Protein AF-A0A3B9ZWJ5-F1 (afdb_monomer_lite)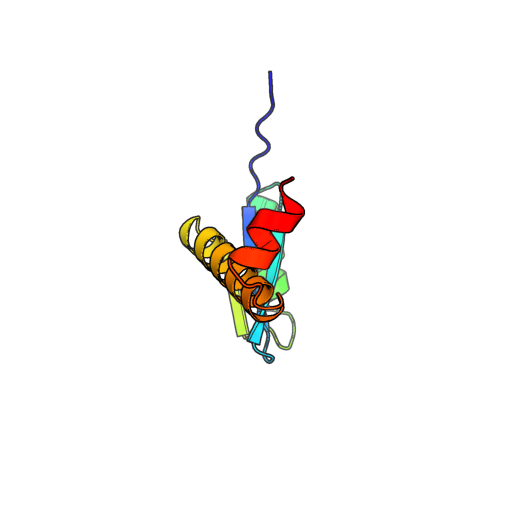

Sequence (82 aa):
MEIHKEFFNLVAKLDAMETIVINVENKSKAKHILNAVKLLNGVTNASIASDEDLENISILKACQAARETPRVSKEEVLNALK

pLDDT: mean 78.75, std 10.06, range [37.91, 89.25]

Radius of gyration: 18.42 Å; chains: 1; bounding box: 40×38×45 Å

Secondary structure (DSSP, 8-state):
------PEEEEEEETTS-EEEEEES-HHHHHHHHHHHHTSTTEEEEEEPPHHHHHHHHHHHHHHHHHHS----HHHHHHHT-

Structure (mmCIF, N/CA/C/O ba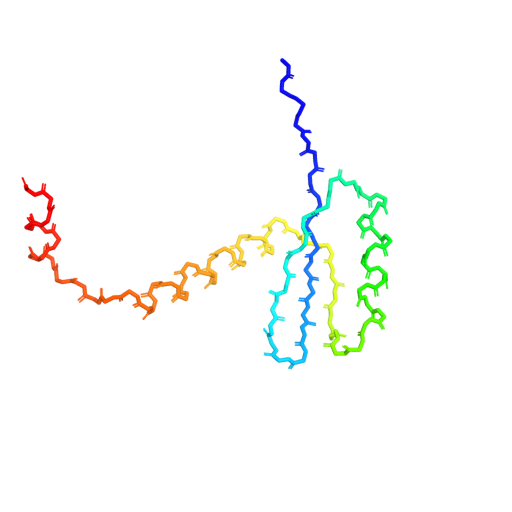ckbone):
data_AF-A0A3B9ZWJ5-F1
#
_entry.id   AF-A0A3B9ZWJ5-F1
#
loop_
_atom_site.group_PDB
_atom_site.id
_atom_site.type_symbol
_atom_site.label_atom_id
_atom_site.label_alt_id
_atom_site.label_comp_id
_atom_site.label_asym_id
_atom_site.label_entity_id
_atom_site.label_seq_id
_atom_site.pdbx_PDB_ins_code
_atom_site.Cartn_x
_atom_site.Cartn_y
_atom_site.Cartn_z
_atom_site.occupancy
_atom_site.B_iso_or_equiv
_atom_site.auth_seq_id
_atom_site.auth_comp_id
_atom_site.auth_asym_id
_atom_site.auth_atom_id
_atom_site.pdbx_PDB_model_num
ATOM 1 N N . MET A 1 1 ? 7.954 29.811 8.013 1.00 37.91 1 MET A N 1
ATOM 2 C CA . MET A 1 1 ? 7.684 28.742 8.993 1.00 37.91 1 MET A CA 1
ATOM 3 C C . MET A 1 1 ? 6.856 27.701 8.261 1.00 37.91 1 MET A C 1
ATOM 5 O O . MET A 1 1 ? 5.652 27.880 8.129 1.00 37.91 1 MET A O 1
ATOM 9 N N . GLU A 1 2 ? 7.510 26.725 7.632 1.00 44.81 2 GLU A N 1
ATOM 10 C CA . GLU A 1 2 ? 6.801 25.642 6.945 1.00 44.81 2 GLU A CA 1
ATOM 11 C C . GLU A 1 2 ? 6.132 24.779 8.010 1.00 44.81 2 GLU A C 1
ATOM 13 O O . GLU A 1 2 ? 6.789 24.171 8.853 1.00 44.81 2 GLU A O 1
ATOM 18 N N . ILE A 1 3 ? 4.802 24.798 8.029 1.00 47.41 3 ILE A N 1
ATOM 19 C CA . ILE A 1 3 ? 4.026 23.873 8.843 1.00 47.41 3 ILE A CA 1
ATOM 20 C C . ILE A 1 3 ? 4.179 22.524 8.145 1.00 47.41 3 ILE A C 1
ATOM 22 O O . ILE A 1 3 ? 3.489 22.260 7.160 1.00 47.41 3 ILE A O 1
ATOM 26 N N . HIS A 1 4 ? 5.112 21.695 8.614 1.00 47.94 4 HIS A N 1
ATOM 27 C CA . HIS A 1 4 ? 5.156 20.287 8.241 1.00 47.94 4 HIS A CA 1
ATOM 28 C C . HIS A 1 4 ? 3.820 19.665 8.657 1.00 47.94 4 HIS A C 1
ATOM 30 O O . HIS A 1 4 ? 3.589 19.367 9.827 1.00 47.94 4 HIS A O 1
ATOM 36 N N . LYS A 1 5 ? 2.893 19.548 7.703 1.00 55.72 5 LYS A N 1
ATOM 37 C CA . LYS A 1 5 ? 1.656 18.797 7.892 1.00 55.72 5 LYS A CA 1
ATOM 38 C C . LYS A 1 5 ? 2.038 17.328 8.032 1.00 55.72 5 LYS A C 1
ATOM 40 O O . LYS A 1 5 ? 2.588 16.741 7.105 1.00 55.72 5 LYS A O 1
ATOM 45 N N . GLU A 1 6 ? 1.777 16.758 9.199 1.00 60.41 6 GLU A N 1
ATOM 46 C CA . GLU A 1 6 ? 2.007 15.343 9.473 1.00 60.41 6 GLU A CA 1
ATOM 47 C C . GLU A 1 6 ? 0.886 14.527 8.805 1.00 60.41 6 GLU A C 1
ATOM 49 O O . GLU A 1 6 ? -0.289 14.661 9.151 1.00 60.41 6 GLU A O 1
ATOM 54 N N . PHE A 1 7 ? 1.232 13.720 7.801 1.00 66.12 7 PHE A N 1
ATOM 55 C CA . PHE A 1 7 ? 0.288 12.842 7.107 1.00 66.12 7 PHE A CA 1
ATOM 56 C C . PHE A 1 7 ? 0.435 11.406 7.615 1.00 66.12 7 PHE A C 1
ATOM 58 O O . PHE A 1 7 ? 1.539 10.884 7.731 1.00 66.12 7 PHE A O 1
ATOM 65 N N . PHE A 1 8 ? -0.692 10.747 7.870 1.00 71.31 8 PHE A N 1
ATOM 66 C CA . PHE A 1 8 ? -0.782 9.328 8.190 1.00 71.31 8 PHE A CA 1
ATOM 67 C C . PHE A 1 8 ? -1.251 8.577 6.956 1.00 71.31 8 PHE A C 1
ATOM 69 O O . PHE A 1 8 ? -2.320 8.869 6.421 1.00 71.31 8 PHE A O 1
ATOM 76 N N . ASN A 1 9 ? -0.475 7.594 6.522 1.00 76.19 9 ASN A N 1
ATOM 77 C CA . ASN A 1 9 ? -0.817 6.789 5.361 1.00 76.19 9 ASN A CA 1
ATOM 78 C C . ASN A 1 9 ? -1.530 5.522 5.826 1.00 76.19 9 ASN A C 1
ATOM 80 O O . ASN A 1 9 ? -1.028 4.797 6.679 1.00 76.19 9 ASN A O 1
ATOM 84 N N . LEU A 1 10 ? -2.720 5.267 5.299 1.00 77.56 10 LEU A N 1
ATOM 85 C CA . LEU A 1 10 ? -3.463 4.037 5.531 1.00 77.56 10 LEU A CA 1
ATOM 8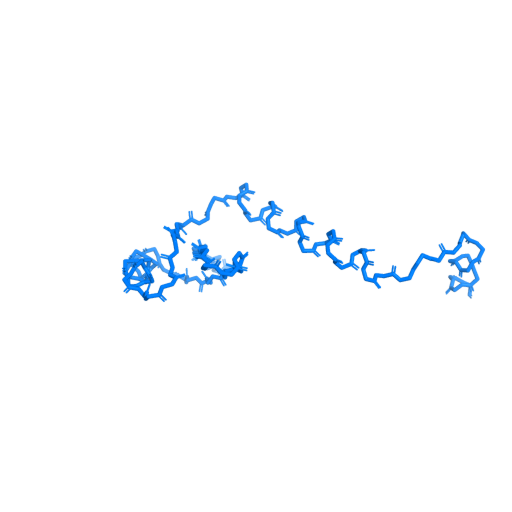6 C C . LEU A 1 10 ? -3.292 3.112 4.335 1.00 77.56 10 LEU A C 1
ATOM 88 O O . LEU A 1 10 ? -3.449 3.559 3.204 1.00 77.56 10 LEU A O 1
ATOM 92 N N . VAL A 1 11 ? -3.048 1.832 4.584 1.00 78.38 11 VAL A N 1
ATOM 93 C CA . VAL A 1 11 ? -2.990 0.797 3.554 1.00 78.38 11 VAL A CA 1
ATOM 94 C C . VAL A 1 11 ? -4.174 -0.139 3.735 1.00 78.38 11 VAL A C 1
ATOM 96 O O . VAL A 1 11 ? -4.406 -0.632 4.837 1.00 78.38 11 VAL A O 1
ATOM 99 N N . ALA A 1 12 ? -4.908 -0.398 2.655 1.00 79.56 12 ALA A N 1
ATOM 100 C CA . ALA A 1 12 ? -5.973 -1.393 2.603 1.00 79.56 12 ALA A CA 1
ATOM 101 C C . ALA A 1 12 ? -5.704 -2.389 1.471 1.00 79.56 12 ALA A C 1
ATOM 103 O O . ALA A 1 12 ? -5.442 -1.982 0.340 1.00 79.56 12 ALA A O 1
ATOM 104 N N . LYS A 1 13 ? -5.768 -3.685 1.782 1.00 78.50 13 LYS A N 1
ATOM 105 C CA . LYS A 1 13 ? -5.671 -4.792 0.828 1.00 78.50 13 LYS A CA 1
ATOM 106 C C . LYS A 1 13 ? -7.067 -5.327 0.528 1.00 78.50 13 LYS A C 1
ATOM 108 O O . LYS A 1 13 ? -7.823 -5.631 1.453 1.00 78.50 13 LYS A O 1
ATOM 113 N N . LEU A 1 14 ? -7.380 -5.447 -0.756 1.00 78.56 14 LEU A N 1
ATOM 114 C CA . LEU A 1 14 ? -8.646 -5.973 -1.262 1.00 78.56 14 LEU A CA 1
ATOM 115 C C . LEU A 1 14 ? -8.505 -7.433 -1.724 1.00 78.56 14 LEU A C 1
ATOM 117 O O . LEU A 1 14 ? -7.395 -7.893 -1.998 1.00 78.56 14 LEU A O 1
ATOM 121 N N . ASP A 1 15 ? -9.626 -8.151 -1.851 1.00 69.31 15 ASP A N 1
ATOM 122 C CA . ASP A 1 15 ? -9.681 -9.554 -2.314 1.00 69.31 15 ASP A CA 1
ATOM 123 C C . ASP A 1 15 ? -9.008 -9.787 -3.684 1.00 69.31 15 ASP A C 1
ATOM 125 O O . ASP A 1 15 ? -8.492 -10.869 -3.951 1.00 69.31 15 ASP A O 1
ATOM 129 N N . ALA A 1 16 ? -8.931 -8.759 -4.535 1.00 64.56 16 ALA A N 1
ATOM 130 C CA . ALA A 1 16 ? -8.269 -8.808 -5.842 1.00 64.56 16 ALA A CA 1
ATOM 131 C C . ALA A 1 16 ? -6.733 -8.596 -5.796 1.00 64.56 16 ALA A C 1
ATOM 133 O O . ALA A 1 16 ? -6.121 -8.344 -6.829 1.00 64.56 16 ALA A O 1
ATOM 134 N N . MET A 1 17 ? -6.098 -8.653 -4.615 1.00 64.50 17 MET A N 1
ATOM 135 C CA . MET A 1 17 ? -4.697 -8.243 -4.367 1.00 64.50 17 MET A CA 1
ATOM 136 C C . MET A 1 17 ? -4.380 -6.767 -4.670 1.00 64.50 17 MET A C 1
ATOM 138 O O . MET A 1 17 ? -3.221 -6.349 -4.627 1.00 64.50 17 MET A O 1
ATOM 142 N N . GLU A 1 18 ? -5.397 -5.944 -4.905 1.00 70.69 18 GLU A N 1
ATOM 143 C CA . GLU A 1 18 ? -5.231 -4.503 -5.044 1.00 70.69 18 GLU A CA 1
ATOM 144 C C . GLU A 1 18 ? -4.927 -3.861 -3.686 1.00 70.69 18 GLU A C 1
ATOM 146 O O . GLU A 1 18 ? -5.505 -4.215 -2.653 1.00 70.69 18 GLU A O 1
ATOM 151 N N . THR A 1 19 ? -3.989 -2.914 -3.690 1.00 75.25 19 THR A N 1
ATOM 152 C CA . THR A 1 19 ? -3.575 -2.171 -2.497 1.00 75.25 19 THR A CA 1
ATOM 153 C C . THR A 1 19 ? -3.893 -0.695 -2.681 1.00 75.25 19 THR A C 1
ATOM 155 O O . THR A 1 19 ? -3.392 -0.058 -3.608 1.00 75.25 19 THR A O 1
ATOM 158 N N . ILE A 1 20 ? -4.699 -0.140 -1.776 1.00 78.44 20 ILE A N 1
ATOM 159 C CA . ILE A 1 20 ? -5.059 1.280 -1.761 1.00 78.44 20 ILE A CA 1
ATOM 160 C C . ILE A 1 20 ? -4.280 1.978 -0.649 1.00 78.44 20 ILE A C 1
ATOM 162 O O . ILE A 1 20 ? -4.246 1.495 0.484 1.00 78.44 20 ILE A O 1
ATOM 166 N N . VAL A 1 21 ? -3.688 3.131 -0.976 1.00 79.44 21 VAL A N 1
ATOM 167 C CA . VAL A 1 21 ? -3.038 4.029 -0.012 1.00 79.44 21 VAL A CA 1
ATOM 168 C C . VAL A 1 21 ? -3.887 5.286 0.154 1.00 79.44 21 VAL A C 1
ATOM 170 O O . VAL A 1 21 ? -4.189 5.959 -0.830 1.00 79.44 21 VAL A O 1
ATOM 173 N N . ILE A 1 22 ? -4.277 5.599 1.391 1.00 81.50 22 ILE A N 1
ATOM 174 C CA . ILE A 1 22 ? -5.085 6.775 1.737 1.00 81.50 22 ILE A CA 1
ATOM 175 C C . ILE A 1 22 ? -4.264 7.687 2.647 1.00 81.50 22 ILE A C 1
ATOM 177 O O . ILE A 1 22 ? -3.933 7.307 3.769 1.00 81.50 22 ILE A O 1
ATOM 181 N N . ASN A 1 23 ? -3.983 8.907 2.192 1.00 80.88 23 ASN A N 1
ATOM 182 C CA . ASN A 1 23 ? -3.239 9.896 2.975 1.00 80.88 23 ASN A CA 1
ATOM 183 C C . ASN A 1 23 ? -4.205 10.696 3.855 1.00 80.88 23 ASN A C 1
ATOM 185 O O . ASN A 1 23 ? -5.159 11.297 3.360 1.00 80.88 23 ASN A O 1
ATOM 189 N N . VAL A 1 24 ? -3.958 10.731 5.163 1.00 81.94 24 VAL A N 1
ATOM 190 C CA . VAL A 1 24 ? -4.835 11.373 6.149 1.00 81.94 24 VAL A CA 1
ATOM 191 C C . VAL A 1 24 ? -4.039 12.349 7.015 1.00 81.94 24 VAL A C 1
ATOM 193 O O . VAL A 1 24 ? -3.181 11.945 7.785 1.00 81.94 24 VAL A O 1
ATOM 196 N N . GLU A 1 25 ? -4.372 13.638 6.975 1.00 77.44 25 GLU A N 1
ATOM 197 C CA . GLU A 1 25 ? -3.669 14.721 7.702 1.00 77.44 25 GLU A CA 1
ATOM 198 C C . GLU A 1 25 ? -3.777 14.677 9.243 1.00 77.44 25 GLU A C 1
ATOM 200 O O . GLU A 1 25 ? -3.251 15.544 9.934 1.00 77.44 25 GLU A O 1
ATOM 205 N N . ASN A 1 26 ? -4.537 13.746 9.826 1.00 79.25 26 ASN A N 1
ATOM 206 C CA . ASN A 1 26 ? -4.802 13.750 11.266 1.00 79.25 26 ASN A CA 1
ATOM 207 C C . ASN A 1 26 ? -4.894 12.333 11.832 1.00 79.25 26 ASN A C 1
ATOM 209 O O . ASN A 1 26 ? -5.744 11.544 11.418 1.00 79.25 26 ASN A O 1
ATOM 213 N N . LYS A 1 27 ? -4.085 12.053 12.858 1.00 74.81 27 LYS A N 1
ATOM 214 C CA . LYS A 1 27 ? -3.989 10.748 13.530 1.00 74.81 27 LYS A CA 1
ATOM 215 C C . LYS A 1 27 ? -5.321 10.223 14.070 1.00 74.81 27 LYS A C 1
ATOM 217 O O . LYS A 1 27 ? -5.604 9.030 13.974 1.00 74.81 27 LYS A O 1
ATOM 222 N N . SER A 1 28 ? -6.139 11.100 14.652 1.00 79.75 28 SER A N 1
ATOM 223 C CA . SER A 1 28 ? -7.450 10.728 15.199 1.00 79.75 28 SER A CA 1
ATOM 224 C C . SER A 1 28 ? -8.413 10.339 14.075 1.00 79.75 28 SER A C 1
ATOM 226 O O . SER A 1 28 ? -9.040 9.279 14.121 1.00 79.75 28 SER A O 1
ATOM 228 N N . LYS A 1 29 ? -8.431 11.130 12.991 1.00 82.12 29 LYS A N 1
ATOM 229 C CA . LYS A 1 29 ? -9.202 10.805 11.781 1.00 82.12 29 LYS A CA 1
ATOM 230 C C . LYS A 1 29 ? -8.714 9.509 11.131 1.00 82.12 29 LYS A C 1
ATOM 232 O O . LYS A 1 29 ? -9.541 8.698 10.733 1.00 82.12 29 LYS A O 1
ATOM 237 N N . ALA A 1 30 ? -7.403 9.275 11.084 1.00 82.06 30 ALA A N 1
ATOM 238 C CA . ALA A 1 30 ? -6.817 8.071 10.499 1.00 82.06 30 ALA A CA 1
ATOM 239 C C . ALA A 1 30 ? -7.300 6.793 11.201 1.00 82.06 30 ALA A C 1
ATOM 241 O O . ALA A 1 30 ? -7.647 5.826 10.531 1.00 82.06 30 ALA A O 1
ATOM 242 N N . LYS A 1 31 ? -7.414 6.798 12.538 1.00 84.50 31 LYS A N 1
ATOM 243 C CA . LYS A 1 31 ? -7.979 5.663 13.292 1.00 84.50 31 LYS A CA 1
ATOM 244 C C . LYS A 1 31 ? -9.454 5.413 12.970 1.00 84.50 31 LYS A C 1
ATOM 246 O O . LYS A 1 31 ? -9.852 4.263 12.807 1.00 84.50 31 LYS A O 1
ATOM 251 N N . HIS A 1 32 ? -10.261 6.470 12.876 1.00 86.75 32 HIS A N 1
ATOM 252 C CA . HIS A 1 32 ? -11.679 6.338 12.523 1.00 86.75 32 HIS A CA 1
ATOM 253 C C . HIS A 1 32 ? -11.854 5.797 11.102 1.00 86.75 32 HIS A C 1
ATOM 255 O O . HIS A 1 32 ? -12.641 4.877 10.890 1.00 86.75 32 HIS A O 1
ATOM 261 N N . ILE A 1 33 ? -11.079 6.323 10.152 1.00 86.31 33 ILE A N 1
ATOM 262 C CA . ILE A 1 33 ? -11.078 5.855 8.765 1.00 86.31 33 ILE A CA 1
ATOM 263 C C . ILE A 1 33 ? -10.610 4.399 8.703 1.00 86.31 33 ILE A C 1
ATOM 265 O O . ILE A 1 33 ? -11.272 3.597 8.060 1.00 86.31 33 ILE A O 1
ATOM 269 N N . LEU A 1 34 ? -9.548 4.020 9.424 1.00 88.19 34 LEU A N 1
ATOM 270 C CA . LEU A 1 34 ? -9.086 2.630 9.480 1.00 88.19 34 LEU A CA 1
ATOM 271 C C . LEU A 1 34 ? -10.197 1.675 9.923 1.00 88.19 34 LEU A C 1
ATOM 273 O O . LEU A 1 34 ? -10.417 0.646 9.290 1.00 88.19 34 LEU A O 1
ATOM 277 N N . ASN A 1 35 ? -10.897 2.016 11.006 1.00 87.31 35 ASN A N 1
ATOM 278 C CA . ASN A 1 35 ? -11.979 1.185 11.521 1.00 87.31 35 ASN A CA 1
ATOM 279 C C . ASN A 1 35 ? -13.133 1.077 10.520 1.00 87.31 35 ASN A C 1
ATOM 281 O O . ASN A 1 35 ? -13.670 -0.009 10.347 1.00 87.31 35 ASN A O 1
ATOM 285 N N . ALA A 1 36 ? -13.480 2.169 9.835 1.00 88.19 36 ALA A N 1
ATOM 286 C CA . ALA A 1 36 ? -14.504 2.148 8.794 1.00 88.19 36 ALA A CA 1
ATOM 287 C C . ALA A 1 36 ? -14.085 1.289 7.590 1.00 88.19 36 ALA A C 1
ATOM 289 O O . ALA A 1 36 ? -14.872 0.479 7.114 1.00 88.19 36 ALA A O 1
ATOM 290 N N . VAL A 1 37 ? -12.834 1.413 7.134 1.00 87.38 37 VAL A N 1
ATOM 291 C CA . VAL A 1 37 ? -12.290 0.645 6.003 1.00 87.38 37 VAL A CA 1
ATOM 292 C C . VAL A 1 37 ? -12.287 -0.853 6.301 1.00 87.38 37 VAL A C 1
ATOM 294 O O . VAL A 1 37 ? -12.668 -1.635 5.440 1.00 87.38 37 VAL A O 1
ATOM 297 N N . LYS A 1 38 ? -11.945 -1.267 7.527 1.00 87.31 38 LYS A N 1
ATOM 298 C CA . LYS A 1 38 ? -12.007 -2.682 7.941 1.00 87.31 38 LYS A CA 1
ATOM 299 C C . LYS A 1 38 ? -13.411 -3.292 7.879 1.00 87.31 38 LYS A C 1
ATOM 301 O O . LYS A 1 38 ? -13.525 -4.510 7.842 1.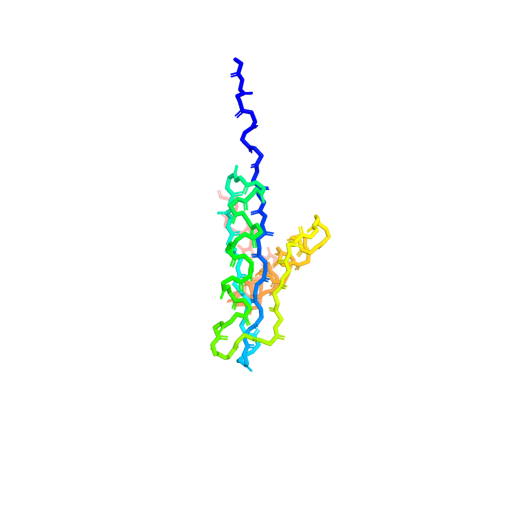00 87.31 38 LYS A O 1
ATOM 306 N N . LEU A 1 39 ? -14.463 -2.472 7.920 1.00 89.25 39 LEU A N 1
ATOM 307 C CA . LEU A 1 39 ? -15.855 -2.927 7.847 1.00 89.25 39 LEU A CA 1
ATOM 308 C C . LEU A 1 39 ? -16.370 -3.030 6.405 1.00 89.25 39 LEU A C 1
ATOM 310 O O . LEU A 1 39 ? -17.472 -3.535 6.191 1.00 89.25 39 LEU A O 1
ATOM 314 N N . LEU A 1 40 ? -15.615 -2.535 5.420 1.00 87.00 40 LEU A N 1
ATOM 315 C CA . LEU A 1 40 ? -16.004 -2.623 4.018 1.00 87.00 40 LEU A CA 1
ATOM 316 C C . LEU A 1 40 ? -15.873 -4.064 3.523 1.00 87.00 40 LEU A C 1
ATOM 318 O O . LEU A 1 40 ? -14.872 -4.739 3.763 1.00 87.00 40 LEU A O 1
ATOM 322 N N . ASN A 1 41 ? -16.891 -4.522 2.796 1.00 83.56 41 ASN A N 1
ATOM 323 C CA . ASN A 1 41 ? -16.885 -5.853 2.206 1.00 83.56 41 ASN A CA 1
ATOM 324 C C . ASN A 1 41 ? -15.779 -5.956 1.140 1.00 83.56 41 ASN A C 1
ATOM 326 O O . ASN A 1 41 ? -15.645 -5.061 0.306 1.00 83.56 41 ASN A O 1
ATOM 330 N N . GLY A 1 42 ? -14.994 -7.033 1.181 1.00 81.62 42 GLY A N 1
ATOM 331 C CA . GLY A 1 42 ? -13.855 -7.255 0.283 1.00 81.62 42 GLY A CA 1
ATOM 332 C C . GLY A 1 42 ? -12.515 -6.673 0.752 1.00 81.62 42 GLY A C 1
ATOM 333 O O . GLY A 1 42 ? -11.521 -6.821 0.043 1.00 81.62 42 GLY A O 1
ATOM 334 N N . VAL A 1 43 ? -12.449 -6.032 1.929 1.00 84.50 43 VAL A N 1
ATOM 335 C CA . VAL A 1 43 ? -11.175 -5.660 2.573 1.00 84.50 43 VAL A CA 1
ATOM 336 C C . VAL A 1 43 ? -10.676 -6.829 3.417 1.00 84.50 43 VAL A C 1
ATOM 338 O O . VAL A 1 43 ? -11.277 -7.180 4.430 1.00 84.50 43 VAL A O 1
ATOM 341 N N . THR A 1 44 ? -9.539 -7.407 3.034 1.00 84.94 44 THR A N 1
ATOM 342 C CA . THR A 1 44 ? -8.919 -8.527 3.763 1.00 84.94 44 THR A CA 1
ATOM 343 C C . THR A 1 44 ? -7.999 -8.053 4.878 1.00 84.94 44 THR A C 1
ATOM 345 O O . THR A 1 44 ? -7.858 -8.715 5.905 1.00 84.94 44 THR A O 1
ATOM 348 N N . ASN A 1 45 ? -7.363 -6.895 4.693 1.00 84.50 45 ASN A N 1
ATOM 349 C CA . ASN A 1 45 ? -6.488 -6.299 5.691 1.00 84.50 45 ASN A CA 1
ATOM 350 C C . ASN A 1 45 ? -6.449 -4.778 5.541 1.00 84.50 45 ASN A C 1
ATOM 352 O O . ASN A 1 45 ? -6.405 -4.263 4.427 1.00 84.50 45 ASN A O 1
ATOM 356 N N . ALA A 1 46 ? -6.395 -4.060 6.661 1.00 86.38 46 ALA A N 1
ATOM 357 C CA . ALA A 1 46 ? -6.108 -2.634 6.665 1.00 86.38 46 ALA A CA 1
ATOM 358 C C . ALA A 1 46 ? -5.273 -2.239 7.890 1.00 86.38 46 ALA A C 1
ATOM 360 O O . ALA A 1 46 ? -5.560 -2.659 9.019 1.00 86.38 46 ALA A O 1
ATOM 361 N N . SER A 1 47 ? -4.263 -1.400 7.674 1.00 86.94 47 SER A N 1
ATOM 362 C CA . SER A 1 47 ? -3.335 -0.916 8.701 1.00 86.94 47 SER A CA 1
ATOM 363 C C . SER A 1 47 ? -2.858 0.504 8.399 1.00 86.94 47 SER A C 1
ATOM 365 O O . SER A 1 47 ? -2.980 0.998 7.280 1.00 86.94 47 SER A O 1
ATOM 367 N N . ILE A 1 48 ? -2.320 1.183 9.413 1.00 85.75 48 ILE A N 1
ATOM 368 C CA . ILE A 1 48 ? -1.529 2.399 9.192 1.00 85.75 48 ILE A CA 1
ATOM 369 C C . ILE A 1 48 ? -0.160 1.944 8.679 1.00 85.75 48 ILE A C 1
ATOM 371 O O . ILE A 1 48 ? 0.436 1.053 9.283 1.00 85.75 48 ILE A O 1
ATOM 375 N N . ALA A 1 49 ? 0.288 2.521 7.568 1.00 82.81 49 ALA A N 1
ATOM 376 C CA . ALA A 1 49 ? 1.568 2.220 6.945 1.00 82.81 49 ALA A CA 1
ATOM 377 C C . ALA A 1 49 ? 2.716 2.653 7.859 1.00 82.81 49 ALA A C 1
ATOM 379 O O . ALA A 1 49 ? 2.698 3.764 8.395 1.00 82.81 49 ALA A O 1
ATOM 380 N N . SER A 1 50 ? 3.716 1.792 7.997 1.00 84.81 50 SER A N 1
ATOM 381 C CA . SER A 1 50 ? 5.049 2.192 8.438 1.00 84.81 50 SER A CA 1
ATOM 382 C C . SER A 1 50 ? 5.832 2.843 7.291 1.00 84.81 50 SER A C 1
ATOM 384 O O . SER A 1 50 ? 5.435 2.757 6.127 1.00 84.81 50 SER A O 1
ATOM 386 N N . ASP A 1 51 ? 6.963 3.474 7.605 1.00 81.31 51 ASP A N 1
ATOM 387 C CA . ASP A 1 51 ? 7.863 4.024 6.583 1.00 81.31 51 ASP A CA 1
ATOM 388 C C . ASP A 1 51 ? 8.384 2.923 5.642 1.00 81.31 51 ASP A C 1
ATOM 390 O O . ASP A 1 51 ? 8.433 3.113 4.427 1.00 81.31 51 ASP A O 1
ATOM 394 N N . GLU A 1 52 ? 8.664 1.735 6.187 1.00 82.56 52 GLU A N 1
ATOM 395 C CA . GLU A 1 52 ? 9.069 0.551 5.421 1.00 82.56 52 GLU A CA 1
ATOM 396 C C . GLU A 1 52 ? 7.963 0.090 4.456 1.00 82.56 52 GLU A C 1
ATOM 398 O O . GLU A 1 52 ? 8.233 -0.235 3.299 1.00 82.56 52 GLU A O 1
ATOM 403 N N . ASP A 1 53 ? 6.694 0.113 4.883 1.00 80.62 53 ASP A N 1
ATOM 404 C CA . ASP A 1 53 ? 5.568 -0.211 3.998 1.00 80.62 53 ASP A CA 1
ATOM 405 C C . ASP A 1 53 ? 5.494 0.756 2.807 1.00 80.62 53 ASP A C 1
ATOM 407 O O . ASP A 1 53 ? 5.233 0.338 1.677 1.00 80.62 53 ASP A O 1
ATOM 411 N N . LEU A 1 54 ? 5.729 2.051 3.041 1.00 80.31 54 LEU A N 1
ATOM 412 C CA . LEU A 1 54 ? 5.682 3.079 1.997 1.00 80.31 54 LEU A CA 1
ATOM 413 C C . LEU A 1 54 ? 6.831 2.945 1.001 1.00 80.31 54 LEU A C 1
ATOM 415 O O . LEU A 1 54 ? 6.619 3.110 -0.206 1.00 80.31 54 LEU A O 1
ATOM 419 N N . GLU A 1 55 ? 8.028 2.626 1.488 1.00 82.00 55 GLU A N 1
ATOM 420 C CA . GLU A 1 55 ? 9.185 2.341 0.645 1.00 82.00 55 GLU A CA 1
ATOM 421 C C . GLU A 1 55 ? 8.921 1.109 -0.226 1.00 82.00 55 GLU A C 1
ATOM 423 O O . GLU A 1 55 ? 9.031 1.181 -1.453 1.00 82.00 55 GLU A O 1
ATOM 428 N N . ASN A 1 56 ? 8.440 0.020 0.376 1.00 81.31 56 ASN A N 1
ATOM 429 C CA . ASN A 1 56 ? 8.085 -1.204 -0.339 1.00 81.31 56 ASN A CA 1
ATOM 430 C C . ASN A 1 56 ? 7.014 -0.962 -1.412 1.00 81.31 56 ASN A C 1
ATOM 432 O O . ASN A 1 56 ? 7.152 -1.426 -2.546 1.00 81.31 56 ASN A O 1
ATOM 436 N N . ILE A 1 57 ? 5.965 -0.195 -1.100 1.00 81.38 57 ILE A N 1
ATOM 437 C CA . ILE A 1 57 ? 4.933 0.181 -2.078 1.00 81.38 57 ILE A CA 1
ATOM 438 C C . ILE A 1 57 ? 5.541 0.998 -3.226 1.00 81.38 57 ILE A C 1
ATOM 440 O O . ILE A 1 57 ? 5.198 0.777 -4.390 1.00 81.38 57 ILE A O 1
ATOM 444 N N . SER A 1 58 ? 6.445 1.928 -2.922 1.00 80.38 58 SER A N 1
ATOM 445 C CA . SER A 1 58 ? 7.105 2.764 -3.929 1.00 80.38 58 SER A CA 1
ATOM 446 C C . SER A 1 58 ? 7.998 1.936 -4.855 1.00 80.38 58 SER A C 1
ATOM 448 O O . SER A 1 58 ? 7.927 2.097 -6.075 1.00 80.38 58 SER A O 1
ATOM 450 N N . ILE A 1 59 ? 8.765 0.994 -4.300 1.00 84.00 59 ILE A N 1
ATOM 451 C CA . ILE A 1 59 ? 9.591 0.050 -5.064 1.00 84.00 59 ILE A CA 1
ATOM 452 C C . ILE A 1 59 ? 8.715 -0.805 -5.977 1.00 84.00 59 ILE A C 1
ATOM 454 O O . ILE A 1 59 ? 8.998 -0.918 -7.167 1.00 84.00 59 ILE A O 1
ATOM 458 N N . LEU A 1 60 ? 7.622 -1.370 -5.459 1.00 83.50 60 LEU A N 1
ATOM 459 C CA . LEU A 1 60 ? 6.721 -2.207 -6.253 1.00 83.50 60 LEU A CA 1
ATOM 460 C C . LEU A 1 60 ? 6.118 -1.437 -7.434 1.00 83.50 60 LEU A C 1
ATOM 462 O O . LEU A 1 60 ? 6.098 -1.958 -8.551 1.00 83.50 60 LEU A O 1
ATOM 466 N N . LYS A 1 61 ? 5.702 -0.182 -7.220 1.00 82.44 61 LYS A N 1
ATOM 467 C CA . LYS A 1 61 ? 5.223 0.698 -8.298 1.00 82.44 61 LYS A CA 1
ATOM 468 C C . LYS A 1 61 ? 6.310 0.980 -9.334 1.00 82.44 61 LYS A C 1
ATOM 470 O O . LYS A 1 61 ? 6.045 0.894 -10.531 1.00 82.44 61 LYS A O 1
ATOM 475 N N . ALA A 1 62 ? 7.530 1.277 -8.890 1.00 83.25 62 ALA A N 1
ATOM 476 C CA . ALA A 1 62 ? 8.657 1.516 -9.786 1.00 83.25 62 ALA A CA 1
ATOM 477 C C . ALA A 1 62 ? 9.003 0.265 -10.610 1.00 83.25 62 ALA A C 1
ATOM 479 O O . ALA A 1 62 ? 9.226 0.360 -11.815 1.00 83.25 62 ALA A O 1
ATOM 480 N N . CYS A 1 63 ? 8.986 -0.918 -9.993 1.00 83.62 63 CYS A N 1
ATOM 481 C CA . CYS A 1 63 ? 9.194 -2.186 -10.684 1.00 83.62 63 CYS A CA 1
ATOM 482 C C . CYS A 1 63 ? 8.095 -2.480 -11.707 1.00 83.62 63 CYS A C 1
ATOM 484 O O . CYS A 1 63 ? 8.398 -2.994 -12.781 1.00 83.62 63 CYS A O 1
ATOM 486 N N . GLN A 1 64 ? 6.835 -2.174 -11.392 1.00 82.62 64 GLN A N 1
ATOM 487 C CA . GLN A 1 64 ? 5.737 -2.328 -12.341 1.00 82.62 64 GLN A CA 1
ATOM 488 C C . GLN A 1 64 ? 5.928 -1.409 -13.550 1.00 82.62 64 GLN A C 1
ATOM 490 O O . GLN A 1 64 ? 5.936 -1.896 -14.677 1.00 82.62 64 GLN A O 1
ATOM 495 N N . ALA A 1 65 ? 6.191 -0.121 -13.316 1.00 83.88 65 ALA A N 1
ATOM 496 C CA . ALA A 1 65 ? 6.467 0.831 -14.388 1.00 83.88 65 ALA A CA 1
ATOM 497 C C . ALA A 1 65 ? 7.654 0.374 -15.251 1.00 83.88 65 ALA A C 1
ATOM 499 O O . ALA A 1 65 ? 7.552 0.341 -16.471 1.00 83.88 65 ALA A O 1
ATOM 500 N N . ALA A 1 66 ? 8.747 -0.083 -14.631 1.00 82.88 66 ALA A N 1
ATOM 501 C CA . ALA A 1 66 ? 9.923 -0.581 -15.343 1.00 82.88 66 ALA A CA 1
ATOM 502 C C . ALA A 1 66 ? 9.650 -1.817 -16.220 1.00 82.88 66 ALA A C 1
ATOM 504 O O . ALA A 1 66 ? 10.362 -2.027 -17.199 1.00 82.88 66 ALA A O 1
ATOM 505 N N . ARG A 1 67 ? 8.649 -2.645 -15.885 1.00 81.19 67 ARG A N 1
ATOM 506 C CA . ARG A 1 67 ? 8.228 -3.785 -16.723 1.00 81.19 67 ARG A CA 1
ATOM 507 C C . ARG A 1 67 ? 7.441 -3.345 -17.953 1.00 81.19 67 ARG A C 1
ATOM 509 O O . ARG A 1 67 ? 7.466 -4.046 -18.959 1.00 81.19 67 ARG A O 1
ATOM 516 N N . GLU A 1 68 ? 6.740 -2.222 -17.857 1.00 83.62 68 GLU A N 1
ATOM 517 C CA . GLU A 1 68 ? 5.964 -1.633 -18.950 1.00 83.62 68 GLU A CA 1
ATOM 518 C C . GLU A 1 68 ? 6.846 -0.767 -19.866 1.00 83.62 68 GLU A C 1
ATOM 520 O O . GLU A 1 68 ? 6.514 -0.563 -21.034 1.00 83.62 68 GLU A O 1
ATOM 525 N N . THR A 1 69 ? 7.999 -0.298 -19.373 1.00 78.25 69 THR A N 1
ATOM 526 C CA . THR A 1 69 ? 8.950 0.479 -20.170 1.00 78.25 69 THR A CA 1
ATOM 527 C C . THR A 1 69 ? 9.631 -0.392 -21.235 1.00 78.25 69 THR A C 1
ATOM 529 O O . THR A 1 69 ? 10.237 -1.417 -20.901 1.00 78.25 69 THR A O 1
ATOM 532 N N . PRO A 1 70 ? 9.622 0.021 -22.518 1.00 80.25 70 PRO A N 1
ATOM 533 C CA . PRO A 1 70 ? 10.383 -0.650 -23.562 1.00 80.25 70 PRO A CA 1
ATOM 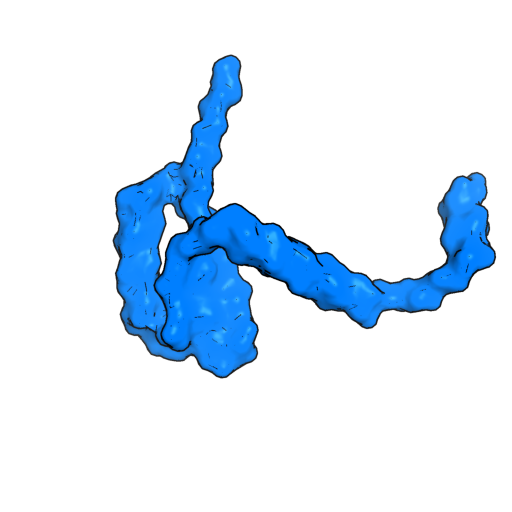534 C C . PRO A 1 70 ? 11.866 -0.719 -23.197 1.00 80.25 70 PRO A C 1
ATOM 536 O O . PRO A 1 70 ? 12.472 0.276 -22.790 1.00 80.25 70 PRO A O 1
ATOM 539 N N . ARG A 1 71 ? 12.469 -1.897 -23.366 1.00 80.62 71 ARG A N 1
ATOM 540 C CA . ARG A 1 71 ? 13.919 -2.045 -23.233 1.00 80.62 71 ARG A CA 1
ATOM 541 C C . ARG A 1 71 ? 14.588 -1.289 -24.375 1.00 80.62 71 ARG A C 1
ATOM 543 O O . ARG A 1 71 ? 14.540 -1.739 -25.513 1.00 80.62 71 ARG A O 1
ATOM 550 N N . VAL A 1 72 ? 15.211 -0.166 -24.046 1.00 83.81 72 VAL A N 1
ATOM 551 C CA . VAL A 1 72 ? 16.040 0.608 -24.973 1.00 83.81 72 VAL A CA 1
ATOM 552 C C . VAL A 1 72 ? 17.493 0.155 -24.876 1.00 83.81 72 VAL A C 1
ATOM 554 O O . VAL A 1 72 ? 18.010 -0.128 -23.791 1.00 83.81 72 VAL A O 1
ATOM 557 N N . SER A 1 73 ? 18.147 0.044 -26.025 1.00 83.06 73 SER A N 1
ATOM 558 C CA . SER A 1 73 ? 19.573 -0.252 -26.137 1.00 83.06 73 SER A CA 1
ATOM 559 C C . SER A 1 73 ? 20.426 0.929 -25.665 1.00 83.06 73 SER A C 1
ATOM 561 O O . SER A 1 73 ? 19.980 2.078 -25.607 1.00 83.06 73 SER A O 1
ATOM 563 N N . LYS A 1 74 ? 21.693 0.656 -25.333 1.00 84.44 74 LYS A N 1
ATOM 564 C CA . LYS A 1 74 ? 22.646 1.696 -24.920 1.00 84.44 74 LYS A CA 1
ATOM 565 C C . LYS A 1 74 ? 22.821 2.750 -26.018 1.00 84.44 74 LYS A C 1
ATOM 567 O O . LYS A 1 74 ? 22.951 3.934 -25.716 1.00 84.44 74 LYS A O 1
ATOM 572 N N . GLU A 1 75 ?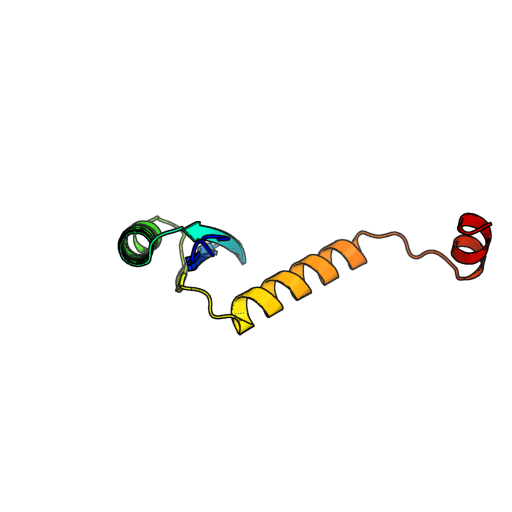 22.816 2.318 -27.276 1.00 87.62 75 GLU A N 1
ATOM 573 C CA . GLU A 1 75 ? 22.938 3.179 -28.448 1.00 87.62 75 GLU A CA 1
ATOM 574 C C . GLU A 1 75 ? 21.746 4.140 -28.584 1.00 87.62 75 GLU A C 1
ATOM 576 O O . GLU A 1 75 ? 21.947 5.323 -28.850 1.00 87.62 75 GLU A O 1
ATOM 581 N N . GLU A 1 76 ? 20.518 3.675 -28.343 1.00 81.31 76 GLU A N 1
ATOM 582 C CA . GLU A 1 76 ? 19.311 4.516 -28.383 1.00 81.31 76 GLU A CA 1
ATOM 583 C C . GLU A 1 76 ? 19.319 5.590 -27.290 1.00 81.31 76 GLU A C 1
ATOM 585 O O . GLU A 1 76 ? 19.002 6.748 -27.561 1.00 81.31 76 GLU A O 1
ATOM 590 N N . VAL A 1 77 ? 19.762 5.241 -26.078 1.00 81.75 77 VAL A N 1
ATOM 591 C CA . VAL A 1 77 ? 19.903 6.207 -24.975 1.00 81.75 77 VAL A CA 1
ATOM 592 C C . VAL A 1 77 ? 20.958 7.266 -25.305 1.00 81.75 77 VAL A C 1
ATOM 594 O O . VAL A 1 77 ? 20.724 8.456 -25.111 1.00 81.75 77 VAL A O 1
ATOM 597 N N . LEU A 1 78 ? 22.112 6.853 -25.840 1.00 85.38 78 LEU A N 1
ATOM 598 C CA . LEU A 1 78 ? 23.190 7.771 -26.229 1.00 85.38 78 LEU A CA 1
ATOM 599 C C . LEU A 1 78 ? 22.789 8.712 -27.370 1.00 85.38 78 LEU A C 1
ATOM 601 O O . LEU A 1 78 ? 23.290 9.833 -27.427 1.00 85.38 78 LEU A O 1
ATOM 605 N N . ASN A 1 79 ? 21.912 8.270 -28.271 1.00 85.88 79 ASN A N 1
ATOM 606 C CA . ASN A 1 79 ? 21.411 9.098 -29.364 1.00 85.88 79 ASN A CA 1
ATOM 607 C C . ASN A 1 79 ? 20.330 10.089 -28.909 1.00 85.88 79 ASN A C 1
ATOM 609 O O . ASN A 1 79 ? 20.278 11.184 -29.452 1.00 85.88 79 ASN A O 1
ATOM 613 N N . ALA A 1 80 ? 19.510 9.746 -27.911 1.00 81.88 80 ALA A N 1
ATOM 614 C CA . ALA A 1 80 ? 18.487 10.645 -27.364 1.00 81.88 80 ALA A CA 1
ATOM 615 C C . ALA A 1 80 ? 19.049 11.767 -26.464 1.00 81.88 80 ALA A C 1
ATOM 617 O O . ALA A 1 80 ? 18.351 12.739 -26.191 1.00 81.88 80 ALA A O 1
ATOM 618 N N . LEU A 1 81 ? 20.287 11.624 -25.977 1.00 77.38 81 LEU A N 1
ATOM 619 C CA . LEU A 1 81 ? 20.969 12.592 -25.103 1.00 77.38 81 LEU A CA 1
ATOM 620 C C . LEU A 1 81 ? 21.843 13.615 -25.857 1.00 77.38 81 LEU A C 1
ATOM 622 O O . LEU A 1 81 ? 22.488 14.441 -25.210 1.00 77.38 81 LEU A O 1
ATOM 626 N N . LYS A 1 82 ? 21.913 13.532 -27.189 1.00 65.06 82 LYS A N 1
ATOM 627 C CA . LYS A 1 82 ? 22.638 14.472 -28.058 1.00 65.06 82 LYS A CA 1
ATOM 628 C C . LYS A 1 82 ? 21.696 15.519 -28.632 1.00 65.06 82 LYS A C 1
ATOM 630 O O . LYS A 1 82 ? 22.165 16.666 -28.782 1.00 65.06 82 LYS A O 1
#

Foldseek 3Di:
DDPPQDWWWKWWAFQVRDIDIDIHSDPVVNVVVQVVSVPDPRTPDMDTDDPVNVVVVVVVVVVVVVVVDDDDDPVRVVVVVD